Protein AF-U2EDY9-F1 (afdb_monomer)

pLDDT: mean 85.64, std 13.91, range [40.62, 97.25]

Sequence (168 aa):
MENLLTKLMIYSVVGTLAIAFIKIGSFYLLHRLTKEKAYQNISKEKLKALKDKKVKQQLELEDILLRKEVEPYYLQAKNLFNNAMKSGNLTREQILYLEKIISESLGEYAHDYMTRHYKNNCHKIYSMLMSSHLSIDDFKRIIQLVKSFEAQGEGLYLTVIDEKELTK

Structure (mmCIF, N/CA/C/O backbone):
data_AF-U2EDY9-F1
#
_entry.id   AF-U2EDY9-F1
#
loop_
_atom_site.group_PDB
_atom_site.id
_atom_site.type_symbol
_atom_site.label_atom_id
_atom_site.label_alt_id
_atom_site.label_comp_id
_atom_site.label_asym_id
_atom_site.label_entity_id
_atom_site.label_seq_id
_atom_site.pdbx_PDB_ins_code
_atom_site.Cartn_x
_atom_site.Cartn_y
_atom_site.Cartn_z
_atom_site.occupancy
_atom_site.B_iso_or_equiv
_atom_site.auth_seq_id
_atom_site.auth_comp_id
_atom_site.auth_asym_id
_atom_site.auth_atom_id
_atom_site.pdbx_PDB_model_num
ATOM 1 N N . MET A 1 1 ? 53.449 -2.314 -81.501 1.00 61.31 1 MET A N 1
ATOM 2 C CA . MET A 1 1 ? 53.072 -2.887 -80.187 1.00 61.31 1 MET A CA 1
ATOM 3 C C . MET A 1 1 ? 52.941 -1.830 -79.089 1.00 61.31 1 MET A C 1
ATOM 5 O O . MET A 1 1 ? 52.033 -1.955 -78.280 1.00 61.31 1 MET A O 1
ATOM 9 N N . GLU A 1 2 ? 53.746 -0.764 -79.086 1.00 70.38 2 GLU A N 1
ATOM 10 C CA . GLU A 1 2 ? 53.729 0.280 -78.038 1.00 70.38 2 GLU A CA 1
ATOM 11 C C . GLU A 1 2 ? 52.367 0.978 -77.852 1.00 70.38 2 GLU A C 1
ATOM 13 O O . GLU A 1 2 ? 51.893 1.121 -76.731 1.00 70.38 2 GLU A O 1
ATOM 18 N N . ASN A 1 3 ? 51.658 1.293 -78.941 1.00 79.44 3 ASN A N 1
ATOM 19 C CA . ASN A 1 3 ? 50.359 1.983 -78.891 1.00 79.44 3 ASN A CA 1
ATOM 20 C C . ASN A 1 3 ? 49.235 1.152 -78.217 1.00 79.44 3 ASN A C 1
ATOM 22 O O . ASN A 1 3 ? 48.267 1.700 -77.693 1.00 79.44 3 ASN A O 1
ATOM 26 N N . LEU A 1 4 ? 49.356 -0.182 -78.199 1.00 85.31 4 LEU A N 1
ATOM 27 C CA . LEU A 1 4 ? 48.401 -1.060 -77.509 1.00 85.31 4 LEU A CA 1
ATOM 28 C C . LEU A 1 4 ? 48.630 -1.031 -75.991 1.00 85.31 4 LEU A C 1
ATOM 30 O O . LEU A 1 4 ? 47.681 -0.973 -75.212 1.00 85.31 4 LEU A O 1
ATOM 34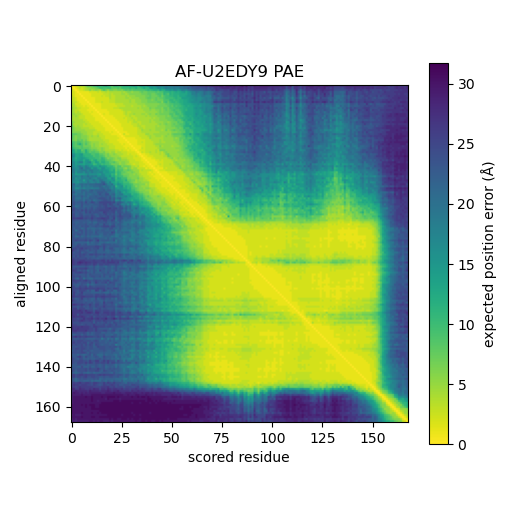 N N . LEU A 1 5 ? 49.900 -1.030 -75.588 1.00 83.81 5 LEU A N 1
ATOM 35 C CA . LEU A 1 5 ? 50.326 -1.092 -74.194 1.00 83.81 5 LEU A CA 1
ATOM 36 C C . LEU A 1 5 ? 49.994 0.216 -73.459 1.00 83.81 5 LEU A C 1
ATOM 38 O O . LEU A 1 5 ? 49.472 0.188 -72.346 1.00 83.81 5 LEU A O 1
ATOM 42 N N . THR A 1 6 ? 50.172 1.361 -74.126 1.00 85.94 6 THR A N 1
ATOM 43 C CA . THR A 1 6 ? 49.772 2.676 -73.601 1.00 85.94 6 THR A CA 1
ATOM 44 C C . THR A 1 6 ? 48.259 2.786 -73.408 1.00 85.94 6 THR A C 1
ATOM 46 O O . THR A 1 6 ? 47.805 3.260 -72.368 1.00 85.94 6 THR A O 1
ATOM 49 N N . LYS A 1 7 ? 47.452 2.299 -74.362 1.00 87.06 7 LYS A N 1
ATOM 50 C CA . LYS A 1 7 ? 45.986 2.279 -74.217 1.00 87.06 7 LYS A CA 1
ATOM 51 C C . LYS A 1 7 ? 45.552 1.398 -73.046 1.00 87.06 7 LYS A C 1
ATOM 53 O O . LYS A 1 7 ? 44.706 1.816 -72.263 1.00 87.06 7 LYS A O 1
ATOM 58 N N . LEU A 1 8 ? 46.165 0.223 -72.883 1.00 86.94 8 LEU A N 1
ATOM 59 C CA . LEU A 1 8 ? 45.863 -0.702 -71.786 1.00 86.94 8 LEU A CA 1
ATOM 60 C C . LEU A 1 8 ? 46.154 -0.082 -70.405 1.00 86.94 8 LEU A C 1
ATOM 62 O O . LEU A 1 8 ? 45.349 -0.221 -69.485 1.00 86.94 8 LEU A O 1
ATOM 66 N N . MET A 1 9 ? 47.263 0.656 -70.286 1.00 87.94 9 MET A N 1
ATOM 67 C CA . MET A 1 9 ? 47.634 1.406 -69.077 1.00 87.94 9 MET A CA 1
ATOM 68 C C . MET A 1 9 ? 46.645 2.540 -68.770 1.00 87.94 9 MET A C 1
ATOM 70 O O . MET A 1 9 ? 46.264 2.740 -67.622 1.00 87.94 9 MET A O 1
ATOM 74 N N . ILE A 1 10 ? 46.175 3.267 -69.787 1.00 88.69 10 ILE A N 1
ATOM 75 C CA . ILE A 1 10 ? 45.178 4.331 -69.593 1.00 88.69 10 ILE A CA 1
ATOM 76 C C . ILE A 1 10 ? 43.843 3.741 -69.117 1.00 88.69 10 ILE A C 1
ATOM 78 O O . ILE A 1 10 ? 43.255 4.252 -68.165 1.00 88.69 10 ILE A O 1
ATOM 82 N N . TYR A 1 11 ? 43.375 2.641 -69.717 1.00 91.81 11 TYR A N 1
ATOM 83 C CA . TYR A 1 11 ? 42.120 2.002 -69.304 1.00 91.81 11 TYR A CA 1
ATOM 84 C C . TYR A 1 11 ? 42.169 1.446 -67.876 1.00 91.81 11 TYR A C 1
ATOM 86 O O . TYR A 1 11 ? 41.172 1.548 -67.160 1.00 91.81 11 TYR A O 1
ATOM 94 N N . SER A 1 12 ? 43.303 0.900 -67.426 1.00 87.31 12 SER A N 1
ATOM 95 C CA . SER A 1 12 ? 43.440 0.405 -66.049 1.00 87.31 12 SER A CA 1
ATOM 96 C C . SER A 1 12 ? 43.442 1.547 -65.022 1.00 87.31 12 SER A C 1
ATOM 98 O O . SER A 1 12 ? 42.787 1.447 -63.980 1.00 87.31 12 SER A O 1
ATOM 100 N N . VAL A 1 13 ? 44.081 2.678 -65.336 1.00 90.69 13 VAL A N 1
ATOM 101 C CA . VAL A 1 13 ? 44.063 3.881 -64.487 1.00 90.69 13 VAL A CA 1
ATOM 102 C C . VAL A 1 13 ? 42.660 4.494 -64.430 1.00 90.69 13 VAL A C 1
ATOM 104 O O . VAL A 1 13 ? 42.146 4.766 -63.347 1.00 90.69 13 VAL A O 1
ATOM 107 N N . VAL A 1 14 ? 41.981 4.641 -65.570 1.00 90.94 14 VAL A N 1
ATOM 108 C CA . VAL A 1 14 ? 40.596 5.143 -65.602 1.00 90.94 14 VAL A CA 1
ATOM 109 C C . VAL A 1 14 ? 39.648 4.192 -64.861 1.00 90.94 14 VAL A C 1
ATOM 111 O O . VAL A 1 14 ? 38.802 4.645 -64.090 1.00 90.94 14 VAL A O 1
ATOM 114 N N . GLY A 1 15 ? 39.819 2.877 -65.026 1.00 90.31 15 GLY A N 1
ATOM 115 C CA . GLY A 1 15 ? 39.034 1.862 -64.324 1.00 90.31 15 GLY A CA 1
ATOM 116 C C . GLY A 1 15 ? 39.203 1.920 -62.804 1.00 90.31 15 GLY A C 1
ATOM 117 O O . GLY A 1 15 ? 38.218 1.896 -62.068 1.00 90.31 15 GLY A O 1
ATOM 118 N N . THR A 1 16 ? 40.438 2.059 -62.317 1.00 89.69 16 THR A N 1
ATOM 119 C CA . THR A 1 16 ? 40.721 2.169 -60.873 1.00 89.69 16 THR A CA 1
ATOM 120 C C . THR A 1 16 ? 40.175 3.464 -60.266 1.00 89.69 16 THR A C 1
ATOM 122 O O . THR A 1 16 ? 39.584 3.419 -59.184 1.00 89.69 16 THR A O 1
ATOM 125 N N . LEU A 1 17 ? 40.275 4.593 -60.978 1.00 90.00 17 LEU A N 1
ATOM 126 C CA . LEU A 1 17 ? 39.666 5.861 -60.563 1.00 90.00 17 LEU A CA 1
ATOM 127 C C . LEU A 1 17 ? 38.135 5.766 -60.507 1.00 90.00 17 LEU A C 1
ATOM 129 O O . LEU A 1 17 ? 37.536 6.167 -59.508 1.00 90.00 17 LEU A O 1
ATOM 133 N N . ALA A 1 18 ? 37.492 5.177 -61.519 1.00 91.56 18 ALA A N 1
ATOM 134 C CA . ALA A 1 18 ? 36.041 4.988 -61.534 1.00 91.56 18 ALA A CA 1
ATOM 135 C C . ALA A 1 18 ? 35.554 4.139 -60.343 1.00 91.56 18 ALA A C 1
ATOM 137 O O . ALA A 1 18 ? 34.580 4.497 -59.678 1.00 91.56 18 ALA A O 1
ATOM 138 N N . ILE A 1 19 ? 36.270 3.059 -60.010 1.00 91.31 19 ILE A N 1
ATOM 139 C CA . ILE A 1 19 ? 35.962 2.217 -58.843 1.00 91.31 19 ILE A CA 1
ATOM 140 C C . ILE A 1 19 ? 36.100 3.010 -57.533 1.00 91.31 19 ILE A C 1
ATOM 142 O O . ILE A 1 19 ? 35.270 2.852 -56.633 1.00 91.31 19 ILE A O 1
ATOM 146 N N . ALA A 1 20 ? 37.112 3.874 -57.409 1.00 90.44 20 ALA A N 1
ATOM 147 C CA . ALA A 1 20 ? 37.291 4.721 -56.230 1.00 90.44 20 ALA A CA 1
ATOM 148 C C . ALA A 1 20 ? 36.126 5.712 -56.052 1.00 90.44 20 ALA A C 1
ATOM 150 O O . ALA A 1 20 ? 35.575 5.813 -54.954 1.00 90.44 20 ALA A O 1
ATOM 151 N N . PHE A 1 21 ? 35.683 6.369 -57.130 1.00 92.62 21 PHE A N 1
ATOM 152 C CA . PHE A 1 21 ? 34.530 7.276 -57.090 1.00 92.62 21 PHE A CA 1
ATOM 153 C C . PHE A 1 21 ? 33.231 6.563 -56.698 1.00 92.62 21 PHE A C 1
ATOM 155 O O . PHE A 1 21 ? 32.484 7.077 -55.863 1.00 92.62 21 PHE A O 1
ATOM 162 N N . ILE A 1 22 ? 32.984 5.356 -57.221 1.00 92.50 22 ILE A N 1
ATOM 163 C CA . ILE A 1 22 ? 31.807 4.551 -56.852 1.00 92.50 22 ILE A CA 1
ATOM 164 C C . ILE A 1 22 ? 31.825 4.209 -55.356 1.00 92.50 22 ILE A C 1
ATOM 166 O O . ILE A 1 22 ? 30.793 4.317 -54.694 1.00 92.50 22 ILE A O 1
ATOM 170 N N . LYS A 1 23 ? 32.987 3.840 -54.799 1.00 91.00 23 LYS A N 1
ATOM 171 C CA . LYS A 1 23 ? 33.132 3.533 -53.364 1.00 91.00 23 LYS A CA 1
ATOM 172 C C . LYS A 1 23 ? 32.898 4.753 -52.472 1.00 91.00 23 LYS A C 1
ATOM 174 O O . LYS A 1 23 ? 32.245 4.635 -51.441 1.00 91.00 23 LYS A O 1
ATOM 179 N N . ILE A 1 24 ? 33.405 5.921 -52.863 1.00 92.12 24 ILE A N 1
ATOM 180 C CA . ILE A 1 24 ? 33.203 7.169 -52.109 1.00 92.12 24 ILE A CA 1
ATOM 181 C C . ILE A 1 24 ? 31.723 7.574 -52.144 1.00 92.12 24 ILE A C 1
ATOM 183 O O . ILE A 1 24 ? 31.144 7.900 -51.106 1.00 92.12 24 ILE A O 1
ATOM 187 N N . GLY A 1 25 ? 31.093 7.497 -53.320 1.00 89.94 25 GLY A N 1
ATOM 188 C CA . GLY A 1 25 ? 29.670 7.790 -53.485 1.00 89.94 25 GLY A CA 1
ATOM 189 C C . GLY A 1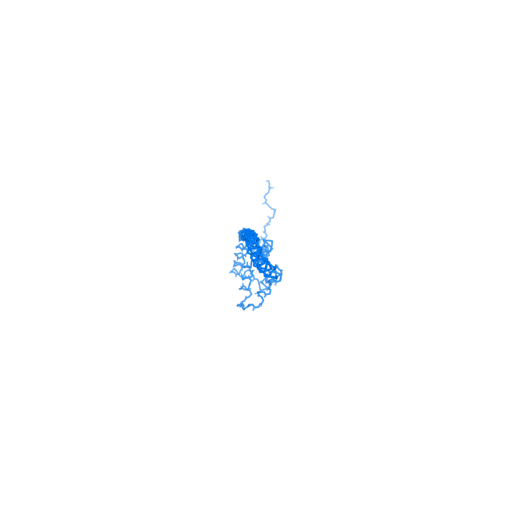 25 ? 28.775 6.837 -52.689 1.00 89.94 25 GLY A C 1
ATOM 190 O O . GLY A 1 25 ? 27.865 7.286 -51.989 1.00 89.94 25 GLY A O 1
ATOM 191 N N . SER A 1 26 ? 29.058 5.529 -52.731 1.00 89.31 26 SER A N 1
ATOM 192 C CA . SER A 1 26 ? 28.292 4.531 -51.978 1.00 89.31 26 SER A CA 1
ATOM 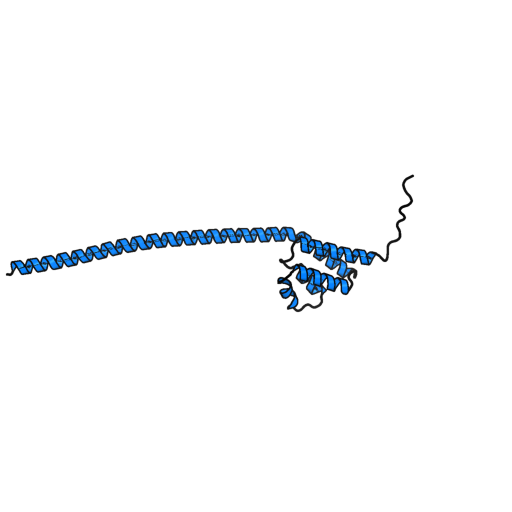193 C C . SER A 1 26 ? 28.470 4.688 -50.466 1.00 89.31 26 SER A C 1
ATOM 195 O O . SER A 1 26 ? 27.480 4.625 -49.737 1.00 89.31 26 SER A O 1
ATOM 197 N N . PHE A 1 27 ? 29.685 4.987 -49.991 1.00 92.94 27 PHE A N 1
ATOM 198 C CA . PHE A 1 27 ? 29.954 5.280 -48.581 1.00 92.94 27 PHE A CA 1
ATOM 199 C C . PHE A 1 27 ? 29.178 6.508 -48.087 1.00 92.94 27 PHE A C 1
ATOM 201 O O . PHE A 1 27 ? 28.550 6.454 -47.029 1.00 92.94 27 PHE A O 1
ATOM 208 N N . TYR A 1 28 ? 29.158 7.597 -48.863 1.00 92.56 28 TYR A N 1
ATOM 209 C CA . TYR A 1 28 ? 28.419 8.809 -48.502 1.00 92.56 28 TYR A CA 1
ATOM 210 C C . TYR A 1 28 ? 26.904 8.562 -48.410 1.00 92.56 28 TYR A C 1
ATOM 212 O O . TYR A 1 28 ? 26.261 8.992 -47.449 1.00 92.56 28 TYR A O 1
ATOM 220 N N . LEU A 1 29 ? 26.334 7.822 -49.369 1.00 88.31 29 LEU A N 1
ATOM 221 C CA . LEU A 1 29 ? 24.914 7.453 -49.360 1.00 88.31 29 LEU A CA 1
ATOM 222 C C . LEU A 1 29 ? 24.559 6.553 -48.171 1.00 88.31 29 LEU A C 1
ATOM 224 O O . LEU A 1 29 ? 23.588 6.829 -47.465 1.00 88.31 29 LEU A O 1
ATOM 228 N N . LEU A 1 30 ? 25.363 5.518 -47.910 1.00 84.81 30 LEU A N 1
ATOM 229 C CA . LEU A 1 30 ? 25.190 4.636 -46.753 1.00 84.81 30 LEU A CA 1
ATOM 230 C C . LEU A 1 30 ? 25.242 5.425 -45.441 1.00 84.81 30 LEU A C 1
ATOM 232 O O . LEU A 1 30 ? 24.354 5.268 -44.606 1.00 84.81 30 LEU A O 1
ATOM 236 N N . HIS A 1 31 ? 26.221 6.320 -45.282 1.00 84.50 31 HIS A N 1
ATOM 237 C CA . HIS A 1 31 ? 26.372 7.143 -44.077 1.00 84.50 31 HIS A CA 1
ATOM 238 C C . HIS A 1 31 ? 25.203 8.107 -43.853 1.00 84.50 31 HIS A C 1
ATOM 240 O O . HIS A 1 31 ? 24.798 8.365 -42.719 1.00 84.50 31 HIS A O 1
ATOM 246 N N . ARG A 1 32 ? 24.623 8.643 -44.930 1.00 86.31 32 ARG A N 1
ATOM 247 C CA . ARG A 1 32 ? 23.433 9.493 -44.836 1.00 86.31 32 ARG A CA 1
ATOM 248 C C . ARG A 1 32 ? 22.208 8.694 -44.382 1.00 86.31 32 ARG A C 1
ATOM 250 O O . ARG A 1 32 ? 21.515 9.116 -43.457 1.00 86.31 32 ARG A O 1
ATOM 257 N N . LEU A 1 33 ? 21.974 7.527 -44.983 1.00 83.44 33 LEU A N 1
ATOM 258 C CA . LEU A 1 33 ? 20.833 6.667 -44.652 1.00 83.44 33 LEU A CA 1
ATOM 259 C C . LEU A 1 33 ? 20.909 6.116 -43.220 1.00 83.44 33 LEU A C 1
ATOM 261 O O . LEU A 1 33 ? 19.885 6.014 -42.541 1.00 83.44 33 LEU A O 1
ATOM 265 N N . THR A 1 34 ? 22.105 5.770 -42.733 1.00 84.12 34 THR A N 1
ATOM 266 C CA . THR A 1 34 ? 22.286 5.300 -41.350 1.00 84.12 34 THR A CA 1
ATOM 267 C C . THR A 1 34 ? 22.017 6.409 -40.336 1.00 84.12 34 THR A C 1
ATOM 269 O O . THR A 1 34 ? 21.346 6.152 -39.335 1.00 84.12 34 THR A O 1
ATOM 272 N N . LYS A 1 35 ? 22.447 7.650 -40.609 1.00 81.56 35 LYS A N 1
ATOM 273 C CA . LYS A 1 35 ? 22.132 8.811 -39.761 1.00 81.56 35 LYS A CA 1
ATOM 274 C C . LYS A 1 35 ? 20.631 9.062 -39.667 1.00 81.56 35 LYS A C 1
ATOM 276 O O . LYS A 1 35 ? 20.120 9.205 -38.560 1.00 81.56 35 LYS A O 1
ATOM 281 N N . GLU A 1 36 ? 19.914 9.082 -40.789 1.00 82.62 36 GLU A N 1
ATOM 282 C CA . GLU A 1 36 ? 18.463 9.321 -40.793 1.00 82.62 36 GLU A CA 1
ATOM 283 C C . GLU A 1 36 ? 17.706 8.258 -39.977 1.00 82.62 36 GLU A C 1
ATOM 285 O O . GLU A 1 36 ? 16.858 8.601 -39.149 1.00 82.62 36 GLU A O 1
ATOM 290 N N . LYS A 1 37 ? 18.073 6.976 -40.115 1.00 79.31 37 LYS A N 1
ATOM 291 C CA . LYS A 1 37 ? 17.507 5.890 -39.294 1.00 79.31 37 LYS A CA 1
ATOM 292 C C . LYS A 1 37 ? 17.830 6.052 -37.806 1.00 79.31 37 LYS A C 1
ATOM 294 O O . LYS A 1 37 ? 16.946 5.865 -36.972 1.00 79.31 37 LYS A O 1
ATOM 29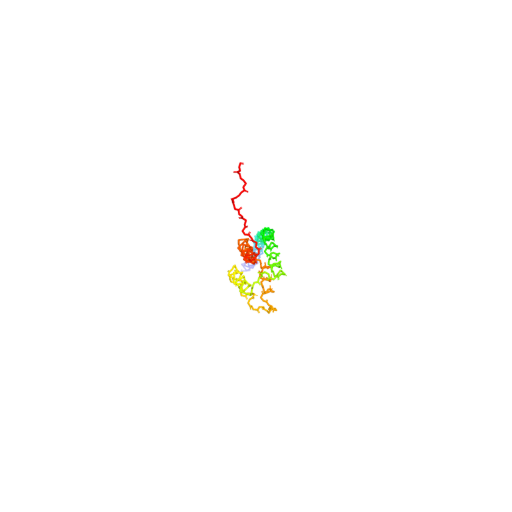9 N N . ALA A 1 38 ? 19.062 6.435 -37.466 1.00 79.75 38 ALA A N 1
ATOM 300 C CA . ALA A 1 38 ? 19.455 6.690 -36.081 1.00 79.75 38 ALA A CA 1
ATOM 301 C C . ALA A 1 38 ? 18.636 7.836 -35.461 1.00 79.75 38 ALA A C 1
ATOM 303 O O . ALA A 1 38 ? 18.111 7.685 -34.360 1.00 79.75 38 ALA A O 1
ATOM 304 N N . TYR A 1 39 ? 18.437 8.942 -36.187 1.00 80.75 39 TYR A N 1
ATOM 305 C CA . TYR A 1 39 ? 17.594 10.053 -35.732 1.00 80.75 39 TYR A CA 1
ATOM 306 C C . TYR A 1 39 ? 16.133 9.641 -35.522 1.00 80.75 39 TYR A C 1
ATOM 308 O O . TYR A 1 39 ? 15.528 10.014 -34.513 1.00 80.75 39 TYR A O 1
ATOM 316 N N . GLN A 1 40 ? 15.563 8.849 -36.435 1.00 84.00 40 GLN A N 1
ATOM 317 C CA . GLN A 1 40 ? 14.198 8.341 -36.282 1.00 84.00 40 GLN A CA 1
ATOM 318 C C . GLN A 1 40 ? 14.057 7.421 -35.065 1.00 84.00 40 GLN A C 1
ATOM 320 O O . GLN A 1 40 ? 13.068 7.523 -34.338 1.00 84.00 40 GLN A O 1
ATOM 325 N N . ASN A 1 41 ? 15.041 6.559 -34.808 1.00 84.88 41 ASN A N 1
ATOM 326 C CA . ASN A 1 41 ? 15.032 5.676 -33.642 1.00 84.88 41 ASN A CA 1
ATOM 327 C C . ASN A 1 41 ? 15.129 6.473 -32.335 1.00 84.88 41 ASN A C 1
ATOM 329 O O . ASN A 1 41 ? 14.290 6.286 -31.457 1.00 84.88 41 ASN A O 1
ATOM 333 N N . ILE A 1 42 ? 16.043 7.447 -32.252 1.00 83.75 42 ILE A N 1
ATOM 334 C CA . ILE A 1 42 ? 16.165 8.344 -31.089 1.00 83.75 42 ILE A CA 1
ATOM 335 C C . ILE A 1 42 ? 14.855 9.115 -30.849 1.00 83.75 42 ILE A C 1
ATOM 337 O O . ILE A 1 42 ? 14.437 9.302 -29.707 1.00 83.75 42 ILE A O 1
ATOM 341 N N . SER A 1 43 ? 14.176 9.564 -31.910 1.00 82.81 43 SER A N 1
ATOM 342 C CA . SER A 1 43 ? 12.879 10.246 -31.799 1.00 82.81 43 SER A CA 1
ATOM 343 C C . SER A 1 43 ? 11.784 9.324 -31.246 1.00 82.81 43 SER A C 1
ATOM 345 O O . SER A 1 43 ? 11.055 9.714 -30.331 1.00 82.81 43 SER A O 1
ATOM 347 N N . LYS A 1 44 ? 11.701 8.082 -31.741 1.00 85.94 44 LYS A N 1
ATOM 348 C CA . LYS A 1 44 ? 10.749 7.072 -31.251 1.00 85.94 44 LYS A CA 1
ATOM 349 C C . LYS A 1 44 ? 11.003 6.708 -29.788 1.00 85.94 44 LYS A C 1
ATOM 351 O O . LYS A 1 44 ? 10.050 6.636 -29.015 1.00 85.94 44 LYS A O 1
ATOM 356 N N . GLU A 1 45 ? 12.263 6.533 -29.395 1.00 86.75 45 GLU A N 1
ATOM 357 C CA . GLU A 1 45 ? 12.645 6.264 -28.004 1.00 86.75 45 GLU A CA 1
ATOM 358 C C . GLU A 1 45 ? 12.265 7.419 -27.076 1.00 86.75 45 GLU A C 1
ATOM 360 O O . GLU A 1 45 ? 11.642 7.195 -26.039 1.00 86.75 45 GLU A O 1
ATOM 365 N N . LYS A 1 46 ? 12.539 8.667 -27.478 1.00 86.50 46 LYS A N 1
ATOM 366 C CA . LYS A 1 46 ? 12.114 9.856 -26.722 1.00 86.50 46 LYS A CA 1
ATOM 367 C C . LYS A 1 46 ? 10.595 9.929 -26.578 1.00 86.50 46 LYS A C 1
ATOM 369 O O . LYS A 1 46 ? 10.101 10.237 -25.496 1.00 86.50 46 LYS A O 1
ATOM 374 N N . LEU A 1 47 ? 9.845 9.625 -27.638 1.00 84.88 47 LEU A N 1
ATOM 375 C CA . LEU A 1 47 ? 8.383 9.618 -27.589 1.00 84.88 47 LEU A CA 1
ATOM 376 C C . LEU A 1 47 ? 7.851 8.531 -26.644 1.00 84.88 47 LEU A C 1
ATOM 378 O O . LEU A 1 47 ? 6.912 8.793 -25.893 1.00 84.88 47 LEU A O 1
ATOM 382 N N . LYS A 1 48 ? 8.457 7.337 -26.653 1.00 88.94 48 LYS A N 1
ATOM 383 C CA . LYS A 1 48 ? 8.119 6.253 -25.723 1.00 88.94 48 LYS A CA 1
ATOM 384 C C . LYS A 1 48 ? 8.397 6.668 -24.276 1.00 88.94 48 LYS A C 1
ATOM 386 O O . LYS A 1 48 ? 7.486 6.626 -23.461 1.00 88.94 48 LYS A O 1
ATOM 391 N N . ALA A 1 49 ? 9.586 7.202 -23.995 1.00 86.19 49 ALA A N 1
ATOM 392 C CA . ALA A 1 49 ? 9.951 7.681 -22.662 1.00 86.19 49 ALA A CA 1
ATOM 393 C C . ALA A 1 49 ? 9.009 8.787 -22.143 1.00 86.19 49 ALA A C 1
ATOM 395 O O . ALA A 1 49 ? 8.667 8.813 -20.963 1.00 86.19 49 ALA A O 1
ATOM 396 N N . LEU A 1 50 ? 8.547 9.693 -23.015 1.00 88.19 50 LEU A N 1
ATOM 397 C CA . LEU A 1 50 ? 7.561 10.715 -22.648 1.00 88.19 50 LEU A CA 1
ATOM 398 C C . LEU A 1 50 ? 6.186 10.121 -22.326 1.00 88.19 50 LEU A C 1
ATOM 400 O O . LEU A 1 50 ? 5.529 10.599 -21.402 1.00 88.19 50 LEU A O 1
ATOM 404 N N . LYS A 1 51 ? 5.742 9.103 -23.074 1.00 87.31 51 LYS A N 1
ATOM 405 C CA . LYS A 1 51 ? 4.494 8.385 -22.777 1.00 87.31 51 LYS A CA 1
ATOM 406 C C . LYS A 1 51 ? 4.594 7.658 -21.441 1.00 87.31 51 LYS A C 1
ATOM 408 O O . LYS A 1 51 ? 3.732 7.867 -20.595 1.00 87.31 51 LYS A O 1
ATOM 413 N N . ASP A 1 52 ? 5.674 6.915 -21.221 1.00 87.69 52 ASP A N 1
ATOM 414 C CA . ASP A 1 52 ? 5.911 6.178 -19.977 1.00 87.69 52 ASP A CA 1
ATOM 415 C C . ASP A 1 52 ? 5.957 7.135 -18.773 1.00 87.69 52 ASP A C 1
ATOM 417 O O . ASP A 1 52 ? 5.333 6.883 -17.743 1.00 87.69 52 ASP A O 1
ATOM 421 N N . LYS A 1 53 ? 6.605 8.301 -18.925 1.00 88.12 53 LYS A N 1
ATOM 422 C CA . LYS A 1 53 ? 6.617 9.352 -17.897 1.00 88.12 53 LYS A CA 1
ATOM 423 C C . LYS A 1 53 ? 5.216 9.887 -17.588 1.00 88.12 53 LYS A C 1
ATOM 425 O O . LYS A 1 53 ? 4.899 10.081 -16.419 1.00 88.12 53 LYS A O 1
ATOM 430 N N . LYS A 1 54 ? 4.383 10.132 -18.607 1.00 83.19 54 LYS A N 1
ATOM 431 C CA . LYS A 1 54 ? 3.000 10.604 -18.411 1.00 83.19 54 LYS A CA 1
ATOM 432 C C . LYS A 1 54 ? 2.137 9.564 -17.702 1.00 83.19 54 LYS A C 1
ATOM 434 O O . LYS A 1 54 ? 1.415 9.929 -16.785 1.00 83.19 54 LYS A O 1
ATOM 439 N N . VAL A 1 55 ? 2.242 8.294 -18.094 1.00 86.69 55 VAL A N 1
ATOM 440 C CA . VAL A 1 55 ? 1.521 7.191 -17.438 1.00 86.69 55 VAL A CA 1
ATOM 441 C C . VAL A 1 55 ? 1.930 7.092 -15.971 1.00 86.69 55 VAL A C 1
ATOM 443 O O . VAL A 1 55 ? 1.070 7.053 -15.099 1.00 86.69 55 VAL A O 1
ATOM 446 N N . LYS A 1 56 ? 3.234 7.152 -15.677 1.00 84.44 56 LYS A N 1
ATOM 447 C CA . LYS A 1 56 ? 3.727 7.135 -14.296 1.00 84.44 56 LYS A CA 1
ATOM 448 C C . LYS A 1 56 ? 3.171 8.297 -13.464 1.00 84.44 56 LYS A C 1
ATOM 450 O O . LYS A 1 56 ? 2.726 8.080 -12.347 1.00 84.44 56 LYS A O 1
ATOM 455 N N . GLN A 1 57 ? 3.155 9.510 -14.018 1.00 84.06 57 GLN A N 1
ATOM 456 C CA . GLN A 1 57 ? 2.587 10.682 -13.340 1.00 84.06 57 GLN A CA 1
ATOM 457 C C . GLN A 1 57 ? 1.079 10.553 -13.088 1.00 84.06 57 GLN A C 1
ATOM 459 O O . GLN A 1 57 ? 0.595 11.025 -12.065 1.00 84.06 57 GLN A O 1
ATOM 464 N N . GLN A 1 58 ? 0.336 9.937 -14.013 1.00 79.12 58 GLN A N 1
ATOM 465 C CA . GLN A 1 58 ? -1.095 9.681 -13.832 1.00 79.12 58 GLN A CA 1
ATOM 466 C C . GLN A 1 58 ? -1.344 8.688 -12.694 1.00 79.12 58 GLN A C 1
ATOM 468 O O . GLN A 1 58 ? -2.161 8.982 -11.830 1.00 79.12 58 GLN A O 1
ATOM 473 N N . LEU A 1 59 ? -0.587 7.587 -12.646 1.00 79.00 59 LEU A N 1
ATOM 474 C CA . LEU A 1 59 ? -0.665 6.602 -11.561 1.00 79.00 59 LEU A CA 1
ATOM 475 C C . LEU A 1 59 ? -0.304 7.216 -10.201 1.00 79.00 59 LEU A C 1
ATOM 477 O O . LEU A 1 59 ? -1.014 7.012 -9.226 1.00 79.00 59 LEU A O 1
ATOM 481 N N . GLU A 1 60 ? 0.755 8.031 -10.136 1.00 82.50 60 GLU A N 1
ATOM 482 C CA . GLU A 1 60 ? 1.136 8.737 -8.902 1.00 82.50 60 GLU A CA 1
ATOM 483 C C . GLU A 1 60 ? 0.032 9.695 -8.421 1.00 82.50 60 GLU A C 1
ATOM 485 O O . GLU A 1 60 ? -0.213 9.808 -7.219 1.00 82.50 60 GLU A O 1
ATOM 490 N N . LEU A 1 61 ? -0.651 10.389 -9.340 1.00 81.81 61 LEU A N 1
ATOM 491 C CA . LEU A 1 61 ? -1.764 11.272 -8.990 1.00 81.81 61 LEU A CA 1
ATOM 492 C C . LEU A 1 61 ? -2.976 10.482 -8.483 1.00 81.81 61 LEU A C 1
ATOM 494 O O . LEU A 1 61 ? -3.594 10.894 -7.502 1.00 81.81 61 LEU A O 1
ATOM 498 N N . GLU A 1 62 ? -3.302 9.367 -9.133 1.00 75.44 62 GLU A N 1
ATOM 499 C CA . GLU A 1 62 ? -4.381 8.468 -8.725 1.00 75.44 62 GLU A CA 1
ATOM 500 C C . GLU A 1 62 ? -4.121 7.891 -7.327 1.00 75.44 62 GLU A C 1
ATOM 502 O O . GLU A 1 62 ? -4.983 7.998 -6.459 1.00 75.44 62 GLU A O 1
ATOM 507 N N . ASP A 1 63 ? -2.896 7.434 -7.050 1.00 76.12 63 ASP A N 1
ATOM 508 C CA . ASP A 1 63 ? -2.475 6.975 -5.721 1.00 76.12 63 ASP A CA 1
ATOM 509 C C . ASP A 1 63 ? -2.624 8.065 -4.648 1.00 76.12 63 ASP A C 1
ATOM 511 O O . ASP A 1 63 ? -3.037 7.791 -3.518 1.00 76.12 63 ASP A O 1
ATOM 515 N N . ILE A 1 64 ? -2.289 9.320 -4.970 1.00 78.81 64 ILE A N 1
ATOM 516 C CA . ILE A 1 64 ? -2.453 10.449 -4.042 1.00 78.81 64 ILE A CA 1
ATOM 517 C C . ILE A 1 64 ? -3.935 10.725 -3.773 1.00 78.81 64 ILE A C 1
ATOM 519 O O . ILE A 1 64 ? -4.305 10.990 -2.626 1.00 78.81 64 ILE A O 1
ATOM 523 N N . LEU A 1 65 ? -4.778 10.694 -4.807 1.00 75.81 65 LEU A N 1
ATOM 524 C CA . LEU A 1 65 ? -6.219 10.913 -4.669 1.00 75.81 65 LEU A CA 1
ATOM 525 C C . LEU A 1 65 ? -6.863 9.798 -3.842 1.00 75.81 65 LEU A C 1
ATOM 527 O O . LEU A 1 65 ? -7.550 10.099 -2.868 1.00 75.81 65 LEU A O 1
ATOM 531 N N . LEU A 1 66 ? -6.538 8.539 -4.137 1.00 76.56 66 LEU A N 1
ATOM 532 C CA . LEU A 1 66 ? -6.982 7.381 -3.361 1.00 76.56 66 LEU A CA 1
ATOM 533 C C . LEU A 1 66 ? -6.564 7.500 -1.892 1.00 76.56 66 LEU A C 1
ATOM 535 O O . LEU A 1 66 ? -7.384 7.313 -0.994 1.00 76.56 66 LEU A O 1
ATOM 539 N N . ARG A 1 67 ? -5.314 7.895 -1.614 1.00 80.81 67 ARG A N 1
ATOM 540 C CA . ARG A 1 67 ? -4.849 8.125 -0.235 1.00 80.81 67 ARG A CA 1
ATOM 541 C C . ARG A 1 67 ? -5.657 9.205 0.478 1.00 80.81 67 ARG A C 1
ATOM 543 O O . ARG A 1 67 ? -5.996 9.008 1.641 1.00 80.81 67 ARG A O 1
ATOM 550 N N . LYS A 1 68 ? -5.986 10.310 -0.198 1.00 86.31 68 LYS A N 1
ATOM 551 C CA . LYS A 1 68 ? -6.822 11.380 0.374 1.00 86.31 68 LYS A CA 1
ATOM 552 C C . LYS A 1 68 ? -8.245 10.914 0.676 1.00 86.31 68 LYS A C 1
ATOM 554 O O . LYS A 1 68 ? -8.820 11.345 1.669 1.00 86.31 68 LYS A O 1
ATOM 559 N N . GLU A 1 69 ? -8.811 10.046 -0.157 1.00 89.25 69 GLU A N 1
ATOM 560 C CA . GLU A 1 69 ? -10.150 9.491 0.070 1.00 89.25 69 GLU A CA 1
ATOM 561 C C . GLU A 1 69 ? -10.178 8.479 1.223 1.00 89.25 69 GLU A C 1
ATOM 563 O O . GLU A 1 69 ? -11.138 8.441 1.993 1.00 89.25 69 GLU A O 1
ATOM 568 N N . VAL A 1 70 ? -9.113 7.688 1.380 1.00 90.56 70 VAL A N 1
ATOM 569 C CA . VAL A 1 70 ? -8.970 6.689 2.452 1.00 90.56 70 VAL A CA 1
ATOM 570 C C . VAL A 1 70 ? -8.638 7.333 3.804 1.00 90.56 70 VAL A C 1
ATOM 572 O O . VAL A 1 70 ? -9.093 6.858 4.848 1.00 90.56 70 VAL A O 1
ATOM 575 N N . GLU A 1 71 ? -7.879 8.432 3.800 1.00 92.19 71 GLU A N 1
ATOM 576 C CA . GLU A 1 71 ? -7.411 9.153 4.990 1.00 92.19 71 GLU A CA 1
ATOM 577 C C . GLU A 1 71 ? -8.485 9.389 6.076 1.00 92.19 71 GLU A C 1
ATOM 579 O O . GLU A 1 71 ? -8.230 9.010 7.226 1.00 92.19 71 GLU A O 1
ATOM 584 N N . PRO A 1 72 ? -9.688 9.932 5.789 1.00 95.12 72 PRO A N 1
ATOM 585 C CA . PRO A 1 72 ? -10.709 10.149 6.818 1.00 95.12 72 PRO A CA 1
ATOM 586 C C . PRO A 1 72 ? -11.163 8.852 7.505 1.00 95.12 72 PRO A C 1
ATOM 588 O O . PRO A 1 72 ? -11.370 8.842 8.722 1.00 95.12 72 PRO A O 1
ATOM 591 N N . TYR A 1 73 ? -11.274 7.749 6.761 1.00 96.12 73 TYR A N 1
ATOM 592 C CA . TYR A 1 73 ? -11.678 6.452 7.308 1.00 96.12 73 TYR A CA 1
ATOM 593 C C . TYR A 1 73 ? -10.574 5.837 8.166 1.00 96.12 73 TYR A C 1
ATOM 595 O O . TYR A 1 73 ? -10.847 5.333 9.257 1.00 96.12 73 TYR A O 1
ATOM 603 N N . TYR A 1 74 ? -9.321 5.949 7.724 1.00 95.12 74 TYR A N 1
ATOM 604 C CA . TYR A 1 74 ? -8.165 5.567 8.529 1.00 95.12 74 TYR A CA 1
ATOM 605 C C . TYR A 1 74 ? -8.124 6.340 9.854 1.00 95.12 74 TYR A C 1
ATOM 607 O O . TYR A 1 74 ? -8.023 5.731 10.923 1.00 95.12 74 TYR A O 1
ATOM 615 N N . LEU A 1 75 ? -8.237 7.674 9.809 1.00 95.56 75 LEU A N 1
ATOM 616 C CA . LEU A 1 75 ? -8.235 8.521 11.004 1.00 95.56 75 LEU A CA 1
ATOM 617 C C . LEU A 1 75 ? -9.367 8.141 11.959 1.00 95.56 75 LEU A C 1
ATOM 619 O O . LEU A 1 75 ? -9.140 8.034 13.165 1.00 95.56 75 LEU A O 1
ATOM 623 N N . GLN A 1 76 ? -10.565 7.889 11.431 1.00 96.69 76 GLN A N 1
ATOM 624 C CA . GLN A 1 76 ? -11.703 7.456 12.234 1.00 96.69 76 GLN A CA 1
ATOM 625 C C . GLN A 1 76 ? -11.451 6.095 12.897 1.00 96.69 76 GLN A C 1
ATOM 627 O O . GLN A 1 76 ? -11.615 5.980 14.112 1.00 96.69 76 GLN A O 1
ATOM 632 N N . ALA A 1 77 ? -11.013 5.088 12.136 1.00 96.19 77 ALA A N 1
ATOM 633 C CA . ALA A 1 77 ? -10.713 3.753 12.653 1.00 96.19 77 ALA A CA 1
ATOM 634 C C . ALA A 1 77 ? -9.627 3.796 13.739 1.00 96.19 77 ALA A C 1
ATOM 636 O O . ALA A 1 77 ? -9.789 3.226 14.819 1.00 96.19 77 ALA A O 1
ATOM 637 N N . LYS A 1 78 ? -8.543 4.535 13.481 1.00 95.88 78 LYS A N 1
ATOM 638 C CA . LYS A 1 78 ? -7.437 4.737 14.421 1.00 95.88 78 LYS A CA 1
ATOM 639 C C . LYS A 1 78 ? -7.896 5.414 15.709 1.00 95.88 78 LYS A C 1
ATOM 641 O O . LYS A 1 78 ? -7.502 4.984 16.792 1.00 95.88 78 LYS A O 1
ATOM 646 N N . ASN A 1 79 ? -8.689 6.478 15.606 1.00 96.12 79 ASN A N 1
ATOM 647 C CA . ASN A 1 79 ? -9.158 7.217 16.775 1.00 96.12 79 ASN A CA 1
ATOM 648 C C . ASN A 1 79 ? -10.109 6.369 17.623 1.00 96.12 79 ASN A C 1
ATOM 650 O O . ASN A 1 79 ? -9.932 6.321 18.837 1.00 96.12 79 ASN A O 1
ATOM 654 N N . LEU A 1 80 ? -11.045 5.651 16.995 1.00 95.12 80 LEU A N 1
ATOM 655 C CA . LEU A 1 80 ? -11.940 4.724 17.692 1.00 95.12 80 LEU A CA 1
ATOM 656 C C . LEU A 1 80 ? -11.154 3.629 18.412 1.00 95.12 80 LEU A C 1
ATOM 658 O O . LEU A 1 80 ? -11.306 3.462 19.615 1.00 95.12 80 LEU A O 1
ATOM 662 N N . PHE A 1 81 ? -10.242 2.949 17.713 1.00 95.12 81 PHE A N 1
ATOM 663 C CA . PHE A 1 81 ? -9.418 1.910 18.328 1.00 95.12 81 PHE A CA 1
ATOM 664 C C . PHE A 1 81 ? -8.595 2.448 19.509 1.00 95.12 81 PHE A C 1
ATOM 666 O O . PHE A 1 81 ? -8.576 1.848 20.581 1.00 95.12 81 PHE A O 1
ATOM 673 N N . ASN A 1 82 ? -7.950 3.608 19.352 1.00 94.06 82 ASN A N 1
ATOM 674 C CA . ASN A 1 82 ? -7.176 4.224 20.428 1.00 94.06 82 ASN A CA 1
ATOM 675 C C . ASN A 1 82 ? -8.042 4.618 21.631 1.00 94.06 82 ASN A C 1
ATOM 677 O O . ASN A 1 82 ? -7.601 4.458 22.769 1.00 94.06 82 ASN A O 1
ATOM 681 N N . ASN A 1 83 ? -9.244 5.143 21.400 1.00 93.19 83 ASN A N 1
ATOM 682 C CA . ASN A 1 83 ? -10.166 5.521 22.469 1.00 93.19 83 ASN A CA 1
ATOM 683 C C . ASN A 1 83 ? -10.694 4.286 23.208 1.00 93.19 83 ASN A C 1
ATOM 685 O O . ASN A 1 83 ? -10.671 4.267 24.438 1.00 93.19 83 ASN A O 1
ATOM 689 N N . ALA A 1 84 ? -11.061 3.230 22.480 1.00 91.69 84 ALA A N 1
ATOM 690 C CA . ALA A 1 84 ? -11.498 1.956 23.044 1.00 91.69 84 ALA A CA 1
ATOM 691 C C . ALA A 1 84 ? -10.379 1.269 23.859 1.00 91.69 84 ALA A C 1
ATOM 693 O O . ALA A 1 84 ? -10.614 0.720 24.934 1.00 91.69 84 ALA A O 1
ATOM 694 N N . MET A 1 85 ? -9.124 1.372 23.407 1.00 91.31 85 MET A N 1
ATOM 695 C CA . MET A 1 85 ? -7.963 0.901 24.172 1.00 91.31 85 MET A CA 1
ATOM 696 C C . MET A 1 85 ? -7.719 1.722 25.446 1.00 91.31 85 MET A C 1
ATOM 698 O O . MET A 1 85 ? -7.390 1.152 26.482 1.00 91.31 85 MET A O 1
ATOM 702 N N . LYS A 1 86 ? -7.849 3.054 25.381 1.00 91.00 86 LYS A N 1
ATOM 703 C CA . LYS A 1 86 ? -7.628 3.950 26.532 1.00 91.00 86 LYS A CA 1
ATOM 704 C C . LYS A 1 86 ? -8.710 3.826 27.600 1.00 91.00 86 LYS A C 1
ATOM 706 O O . LYS A 1 86 ? -8.398 3.948 28.778 1.00 91.00 86 LYS A O 1
ATOM 711 N N . SER A 1 87 ? -9.955 3.611 27.186 1.00 88.94 87 SER A N 1
ATOM 712 C CA . SER A 1 87 ? -11.087 3.381 28.091 1.00 88.94 87 SER A CA 1
ATOM 713 C C . SER A 1 87 ? -11.057 1.995 28.736 1.00 88.94 87 SER A C 1
ATOM 715 O O . SER A 1 87 ? -11.728 1.785 29.738 1.00 88.94 87 SER A O 1
ATOM 717 N N . GLY A 1 88 ? -10.264 1.059 28.201 1.00 86.19 88 GLY A N 1
ATOM 718 C CA . GLY A 1 88 ? -10.262 -0.329 28.662 1.00 86.19 88 GLY A CA 1
ATOM 719 C C . GLY A 1 88 ? -11.497 -1.112 28.207 1.00 86.19 88 GLY A C 1
ATOM 720 O O . GLY A 1 88 ? -11.737 -2.203 28.713 1.00 86.19 88 GLY A O 1
ATOM 721 N N . ASN A 1 89 ? -12.248 -0.585 27.235 1.00 86.12 89 ASN A N 1
ATOM 722 C CA . ASN A 1 89 ? -13.477 -1.190 26.721 1.00 86.12 89 ASN A CA 1
ATOM 723 C C . ASN A 1 89 ? -13.222 -2.411 25.822 1.00 86.12 89 ASN A C 1
ATOM 725 O O . ASN A 1 89 ? -14.170 -3.095 25.446 1.00 86.12 89 ASN A O 1
ATOM 729 N N . LEU A 1 90 ? -11.962 -2.683 25.456 1.00 90.38 90 LEU A N 1
ATOM 730 C CA . LEU A 1 90 ? -11.595 -3.830 24.629 1.00 90.38 90 LEU A CA 1
ATOM 731 C C . LEU A 1 90 ? -11.057 -4.988 25.466 1.00 90.38 90 LEU A C 1
ATOM 733 O O . LEU A 1 90 ? -9.996 -4.884 26.087 1.00 90.38 90 LEU A O 1
ATOM 737 N N . THR A 1 91 ? -11.742 -6.130 25.403 1.00 92.00 91 THR A N 1
ATOM 738 C CA . THR A 1 91 ? -11.240 -7.381 25.976 1.00 92.00 91 THR A CA 1
ATOM 739 C C . THR A 1 91 ? -10.088 -7.947 25.149 1.00 92.00 91 THR A C 1
ATOM 741 O O . THR A 1 91 ? -9.858 -7.588 23.986 1.00 92.00 91 THR A O 1
ATOM 744 N N . ARG A 1 92 ? -9.349 -8.894 25.734 1.00 93.44 92 ARG A N 1
ATOM 745 C CA . ARG A 1 92 ? -8.243 -9.562 25.045 1.00 93.44 92 ARG A CA 1
ATOM 746 C C . ARG A 1 92 ? -8.709 -10.282 23.776 1.00 93.44 92 ARG A C 1
ATOM 748 O O . ARG A 1 92 ? -8.009 -10.235 22.762 1.00 93.44 92 ARG A O 1
ATOM 755 N N . GLU A 1 93 ? -9.871 -10.920 23.837 1.00 94.19 93 GLU A N 1
ATOM 756 C CA . GLU A 1 93 ? -10.504 -11.664 22.748 1.00 94.19 93 GLU A CA 1
ATOM 757 C C . GLU A 1 93 ? -10.923 -10.722 21.619 1.00 94.19 93 GLU A C 1
ATOM 759 O O . GLU A 1 93 ? -10.651 -11.011 20.456 1.00 94.19 93 GLU A O 1
ATOM 764 N N . GLN A 1 94 ? -11.500 -9.563 21.952 1.00 94.62 94 GLN A N 1
ATOM 765 C CA . GLN A 1 94 ? -11.869 -8.539 20.970 1.00 94.62 94 GLN A CA 1
ATOM 766 C C . GLN A 1 94 ? -10.636 -7.982 20.247 1.00 94.62 94 GLN A C 1
ATOM 768 O O . GLN A 1 94 ? -10.662 -7.815 19.028 1.00 94.62 94 GLN A O 1
ATOM 773 N N . ILE A 1 95 ? -9.524 -7.771 20.961 1.00 95.38 95 ILE A N 1
ATOM 774 C CA . ILE A 1 95 ? -8.248 -7.350 20.357 1.00 95.38 95 ILE A CA 1
ATOM 775 C C . ILE A 1 95 ? -7.726 -8.418 19.383 1.00 95.38 95 ILE A C 1
ATOM 777 O O . ILE A 1 95 ? -7.323 -8.085 18.270 1.00 95.38 95 ILE A O 1
ATOM 781 N N . LEU A 1 96 ? -7.736 -9.698 19.774 1.00 95.94 96 LEU A N 1
ATOM 782 C CA . LEU A 1 96 ? -7.311 -10.797 18.894 1.00 95.94 96 LEU A CA 1
ATOM 783 C C . LEU A 1 96 ? -8.207 -10.931 17.665 1.00 95.94 96 LEU A C 1
ATOM 785 O O . LEU A 1 96 ? -7.715 -11.156 16.559 1.00 95.94 96 LEU A O 1
ATOM 789 N N . TYR A 1 97 ? -9.516 -10.784 17.853 1.00 96.12 97 TYR A N 1
ATOM 790 C CA . TYR A 1 97 ? -10.470 -10.853 16.760 1.00 96.12 97 TYR A CA 1
ATOM 791 C C . TYR A 1 97 ? -10.278 -9.689 15.786 1.00 96.12 97 TYR A C 1
ATOM 793 O O . TYR A 1 97 ? -10.217 -9.908 14.580 1.00 96.12 97 TYR A O 1
ATOM 801 N N . LEU A 1 98 ? -10.085 -8.470 16.295 1.00 96.50 98 LEU A N 1
ATOM 802 C CA . LEU A 1 98 ? -9.785 -7.306 15.469 1.00 96.50 98 LEU A CA 1
ATOM 803 C C . LEU A 1 98 ? -8.496 -7.496 14.660 1.00 96.50 98 LEU A C 1
ATOM 805 O O . LEU A 1 98 ? -8.482 -7.222 13.463 1.00 96.50 98 LEU A O 1
ATOM 809 N N . GLU A 1 99 ? -7.430 -8.004 15.282 1.00 96.56 99 GLU A N 1
ATOM 810 C CA . GLU A 1 99 ? -6.193 -8.347 14.572 1.00 96.56 99 GLU A CA 1
ATOM 811 C C . GLU A 1 99 ? -6.441 -9.340 13.436 1.00 96.56 99 GLU A C 1
ATOM 813 O O . GLU A 1 99 ? -5.943 -9.131 12.330 1.00 96.56 99 GLU A O 1
ATOM 818 N N . LYS A 1 100 ? -7.227 -10.392 13.688 1.00 96.31 100 LYS A N 1
ATOM 819 C CA . LYS A 1 100 ? -7.579 -11.381 12.668 1.00 96.31 100 LYS A CA 1
ATOM 820 C C . LYS A 1 100 ? -8.333 -10.735 11.504 1.00 96.31 100 LYS A C 1
ATOM 822 O O . LYS A 1 100 ? -7.948 -10.953 10.363 1.00 96.31 100 LYS A O 1
ATOM 827 N N . ILE A 1 101 ? -9.346 -9.910 11.781 1.00 96.94 101 ILE A N 1
ATOM 828 C CA . ILE A 1 101 ? -10.122 -9.224 10.736 1.00 96.94 101 ILE A CA 1
ATOM 829 C C . ILE A 1 101 ? -9.234 -8.315 9.885 1.00 96.94 101 ILE A C 1
ATOM 831 O O . ILE A 1 101 ? -9.324 -8.347 8.662 1.00 96.94 101 ILE A O 1
ATOM 835 N N . ILE A 1 102 ? -8.342 -7.542 10.509 1.00 97.06 102 ILE A N 1
ATOM 836 C CA . ILE A 1 102 ? -7.418 -6.678 9.766 1.00 97.06 102 ILE A CA 1
ATOM 837 C C . ILE A 1 102 ? -6.449 -7.525 8.931 1.00 97.06 102 ILE A C 1
ATOM 839 O O . ILE A 1 102 ? -6.185 -7.200 7.778 1.00 97.06 102 ILE A O 1
ATOM 843 N N . SER A 1 103 ? -5.947 -8.631 9.482 1.00 96.50 103 SER A N 1
ATOM 844 C CA . SER A 1 103 ? -5.077 -9.558 8.755 1.00 96.50 103 SER A CA 1
ATOM 845 C C . SER A 1 103 ? -5.782 -10.203 7.558 1.00 96.50 103 SER A C 1
ATOM 847 O O . SER A 1 103 ? -5.147 -10.392 6.528 1.00 96.50 103 SER A O 1
ATOM 849 N N . GLU A 1 104 ? -7.068 -10.539 7.671 1.00 96.00 104 GLU A N 1
ATOM 850 C CA . GLU A 1 104 ? -7.870 -11.057 6.556 1.00 96.00 104 GLU A CA 1
ATOM 851 C C . GLU A 1 104 ? -8.054 -9.997 5.465 1.00 96.00 104 GLU A C 1
ATOM 853 O O . GLU A 1 104 ? -7.855 -10.301 4.292 1.00 96.00 104 GLU A O 1
ATOM 858 N N . SER A 1 105 ? -8.359 -8.752 5.848 1.00 96.12 105 SER A N 1
ATOM 859 C CA . SER A 1 105 ? -8.463 -7.618 4.918 1.00 96.12 105 SER A CA 1
ATOM 860 C C . SER A 1 105 ? -7.149 -7.316 4.193 1.00 96.12 105 SER A C 1
ATOM 862 O O . SER A 1 105 ? -7.161 -6.911 3.037 1.00 96.12 105 SER A O 1
ATOM 864 N N . LEU A 1 106 ? -6.003 -7.545 4.839 1.00 95.44 106 LEU A N 1
ATOM 865 C CA . LEU A 1 106 ? -4.689 -7.375 4.212 1.00 95.44 106 LEU A CA 1
ATOM 866 C C . LEU A 1 106 ? -4.323 -8.500 3.232 1.00 95.44 106 LEU A C 1
ATOM 868 O O . LEU A 1 106 ? -3.417 -8.309 2.422 1.00 95.44 106 LEU A O 1
ATOM 872 N N . GLY A 1 107 ? -4.974 -9.665 3.298 1.00 95.25 107 GLY A N 1
ATOM 873 C CA . GLY A 1 107 ? -4.698 -10.793 2.407 1.00 95.25 107 GLY A CA 1
ATOM 874 C C . GLY A 1 107 ? -3.216 -11.190 2.384 1.00 95.25 107 GLY A C 1
ATOM 875 O O . GLY A 1 107 ? -2.611 -11.466 3.421 1.00 95.25 107 GLY A O 1
ATOM 876 N N . GLU A 1 108 ? -2.613 -11.201 1.193 1.00 94.25 108 GLU A N 1
ATOM 877 C CA . GLU A 1 108 ? -1.194 -11.540 0.994 1.00 94.25 108 GLU A CA 1
ATOM 878 C C . GLU A 1 108 ? -0.227 -10.591 1.726 1.00 94.25 108 GLU A C 1
ATOM 880 O O . GLU A 1 108 ? 0.826 -11.021 2.201 1.00 94.25 108 GLU A O 1
ATOM 885 N N . TYR A 1 109 ? -0.615 -9.326 1.919 1.00 94.38 109 TYR A N 1
ATOM 886 C CA . TYR A 1 109 ? 0.202 -8.309 2.587 1.00 94.38 109 TYR A CA 1
ATOM 887 C C . TYR A 1 109 ? 0.244 -8.483 4.109 1.00 94.38 109 TYR A C 1
ATOM 889 O O . TYR A 1 109 ? 1.046 -7.841 4.787 1.00 94.38 109 TYR A O 1
ATOM 897 N N . ALA A 1 110 ? -0.581 -9.368 4.681 1.00 94.00 110 ALA A N 1
ATOM 898 C CA . ALA A 1 110 ? -0.563 -9.650 6.114 1.00 94.00 110 ALA A CA 1
ATOM 899 C C . ALA A 1 110 ? 0.789 -10.211 6.583 1.00 94.00 110 ALA A C 1
ATOM 901 O O . ALA A 1 110 ? 1.212 -9.951 7.713 1.00 94.00 110 ALA A O 1
ATOM 902 N N . HIS A 1 111 ? 1.491 -10.946 5.714 1.00 92.00 111 HIS A N 1
ATOM 903 C CA . HIS A 1 111 ? 2.789 -11.547 6.018 1.00 92.00 111 HIS A CA 1
ATOM 904 C C . HIS A 1 111 ? 3.839 -10.508 6.457 1.00 92.00 111 HIS A C 1
ATOM 906 O O . HIS A 1 111 ? 4.608 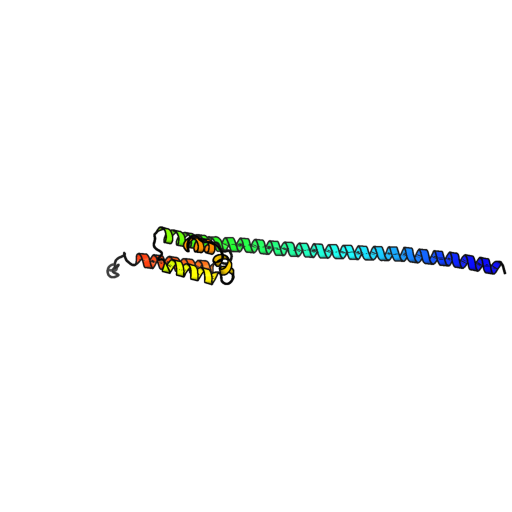-10.760 7.392 1.00 92.00 111 HIS A O 1
ATOM 912 N N . ASP A 1 112 ? 3.814 -9.304 5.878 1.00 91.75 112 ASP A N 1
ATOM 913 C CA . ASP A 1 112 ? 4.738 -8.209 6.212 1.00 91.75 112 ASP A CA 1
ATOM 914 C C . ASP A 1 112 ? 4.609 -7.732 7.662 1.00 91.75 112 ASP A C 1
ATOM 916 O O . ASP A 1 112 ? 5.527 -7.110 8.205 1.00 91.75 112 ASP A O 1
ATOM 920 N N . TYR A 1 113 ? 3.474 -8.035 8.293 1.00 92.88 113 TYR A N 1
ATOM 921 C CA . TYR A 1 113 ? 3.157 -7.724 9.681 1.00 92.88 113 TYR A CA 1
ATOM 922 C C . TYR A 1 113 ? 3.249 -8.952 10.593 1.00 92.88 113 TYR A C 1
ATOM 924 O O . TYR A 1 113 ? 3.080 -8.826 11.800 1.00 92.88 113 TYR A O 1
ATOM 932 N N . MET A 1 114 ? 3.510 -10.150 10.071 1.00 86.00 114 MET A N 1
ATOM 933 C CA . MET A 1 114 ? 3.728 -11.347 10.895 1.00 86.00 114 MET A CA 1
ATOM 934 C C . MET A 1 114 ? 5.199 -11.510 11.280 1.00 86.00 114 MET A C 1
ATOM 936 O O . MET A 1 114 ? 5.507 -12.026 12.350 1.00 86.00 114 MET A O 1
ATOM 940 N N . THR A 1 115 ? 6.104 -11.039 10.425 1.00 87.12 115 THR A N 1
ATOM 941 C CA . THR A 1 115 ? 7.558 -11.201 10.584 1.00 87.12 115 THR A CA 1
ATOM 942 C C . THR A 1 115 ? 8.211 -10.123 11.449 1.00 87.12 115 THR A C 1
ATOM 944 O O . THR A 1 115 ? 9.343 -10.289 11.899 1.00 87.12 115 THR A O 1
ATOM 947 N N . ARG A 1 116 ? 7.519 -9.007 11.705 1.00 91.44 116 ARG A N 1
ATOM 948 C CA . ARG A 1 116 ? 8.053 -7.897 12.503 1.00 91.44 116 ARG A CA 1
ATOM 949 C C . ARG A 1 116 ? 7.899 -8.158 14.000 1.00 91.44 116 ARG A C 1
ATOM 951 O O . ARG A 1 116 ? 6.916 -8.734 14.461 1.00 91.44 116 ARG A O 1
ATOM 958 N N . HIS A 1 117 ? 8.850 -7.653 14.780 1.00 92.75 117 HIS A N 1
ATOM 959 C CA . HIS A 1 117 ? 8.776 -7.698 16.236 1.00 92.75 117 HIS A CA 1
ATOM 960 C C . HIS A 1 117 ? 7.843 -6.608 16.773 1.00 92.75 117 HIS A C 1
ATOM 962 O O . HIS A 1 117 ? 8.145 -5.416 16.699 1.00 92.75 117 HIS A O 1
ATOM 968 N N . TYR A 1 118 ? 6.724 -7.021 17.369 1.00 94.69 118 TYR A N 1
ATOM 969 C CA . TYR A 1 118 ? 5.802 -6.125 18.063 1.00 94.69 118 TYR A CA 1
ATOM 970 C C . TYR A 1 118 ? 5.850 -6.352 19.566 1.00 94.69 118 TYR A C 1
ATOM 972 O O . TYR A 1 118 ? 5.829 -7.484 20.038 1.00 94.69 118 TYR A O 1
ATOM 980 N N . LYS A 1 119 ? 5.836 -5.253 20.327 1.00 93.75 119 LYS A N 1
ATOM 981 C CA . LYS A 1 119 ? 5.736 -5.287 21.791 1.00 93.75 119 LYS A CA 1
ATOM 982 C C . LYS A 1 119 ? 4.459 -5.987 22.277 1.00 93.75 119 LYS A C 1
ATOM 984 O O . LYS A 1 119 ? 4.489 -6.661 23.298 1.00 93.75 119 LYS A O 1
ATOM 989 N N . ASN A 1 120 ? 3.338 -5.777 21.586 1.00 93.44 120 ASN A N 1
ATOM 990 C CA . ASN A 1 120 ? 2.039 -6.387 21.876 1.00 93.44 120 ASN A CA 1
ATOM 991 C C . ASN A 1 120 ? 1.111 -6.315 20.645 1.00 93.44 120 ASN A C 1
ATOM 993 O O . ASN A 1 120 ? 1.430 -5.649 19.655 1.00 93.44 120 ASN A O 1
ATOM 997 N N . ASN A 1 121 ? -0.052 -6.971 20.721 1.00 94.50 121 ASN A N 1
ATOM 998 C CA . ASN A 1 121 ? -1.042 -6.994 19.637 1.00 94.50 121 ASN A CA 1
ATOM 999 C C . ASN A 1 121 ? -1.594 -5.597 19.310 1.00 94.50 121 ASN A C 1
ATOM 1001 O O . ASN A 1 121 ? -1.844 -5.302 18.148 1.00 94.50 121 ASN A O 1
ATOM 1005 N N . CYS A 1 122 ? -1.708 -4.697 20.290 1.00 93.25 122 CYS A N 1
ATOM 1006 C CA . CYS A 1 122 ? -2.184 -3.332 20.046 1.00 93.25 122 CYS A CA 1
ATOM 1007 C C . CYS A 1 122 ? -1.220 -2.549 19.144 1.00 93.25 122 CYS A C 1
ATOM 1009 O O . CYS A 1 122 ? -1.648 -1.878 18.208 1.00 93.25 122 CYS A O 1
ATOM 1011 N N . HIS A 1 123 ? 0.090 -2.674 19.382 1.00 94.38 123 HIS A N 1
ATOM 1012 C CA . HIS A 1 123 ? 1.119 -2.072 18.534 1.00 94.38 123 HIS A CA 1
ATOM 1013 C C . HIS A 1 123 ? 1.098 -2.656 17.113 1.00 94.38 123 HIS A C 1
ATOM 1015 O O . HIS A 1 123 ? 1.273 -1.923 16.135 1.00 94.38 123 HIS A O 1
ATOM 1021 N N . LYS A 1 124 ? 0.833 -3.962 16.994 1.00 96.06 124 LYS A N 1
ATOM 1022 C CA . LYS A 1 124 ? 0.665 -4.630 15.701 1.00 96.06 124 LYS A CA 1
ATOM 1023 C C . LYS A 1 124 ? -0.557 -4.105 14.950 1.00 96.06 124 LYS A C 1
ATOM 1025 O O . LYS A 1 124 ? -0.409 -3.666 13.816 1.00 96.06 124 LYS A O 1
ATOM 1030 N N . ILE A 1 125 ? -1.724 -4.066 15.594 1.00 96.38 125 ILE A N 1
ATOM 1031 C CA . ILE A 1 125 ? -2.966 -3.514 15.031 1.00 96.38 125 ILE A CA 1
ATOM 1032 C C . ILE A 1 125 ? -2.757 -2.082 14.559 1.00 96.38 125 ILE A C 1
ATOM 1034 O O . ILE A 1 125 ? -3.074 -1.768 13.417 1.00 96.38 125 ILE A O 1
ATOM 1038 N N . TYR A 1 126 ? -2.144 -1.238 15.388 1.00 94.62 126 TYR A N 1
ATOM 1039 C CA . TYR A 1 126 ? -1.850 0.141 15.014 1.00 94.62 126 TYR A CA 1
ATOM 1040 C C . TYR A 1 126 ? -0.993 0.227 13.742 1.00 94.62 126 TYR A C 1
ATOM 1042 O O . TYR A 1 126 ? -1.269 1.032 12.857 1.00 94.62 126 TYR A O 1
ATOM 1050 N N . SER A 1 127 ? 0.015 -0.640 13.622 1.00 94.62 127 SER A N 1
ATOM 1051 C CA . SER A 1 127 ? 0.866 -0.703 12.430 1.00 94.62 127 SER A CA 1
ATOM 1052 C C . SER A 1 127 ? 0.114 -1.215 11.198 1.00 94.62 127 SER A C 1
ATOM 1054 O O . SER A 1 127 ? 0.333 -0.707 10.102 1.00 94.62 127 SER A O 1
ATOM 1056 N N . MET A 1 128 ? -0.775 -2.199 11.363 1.00 96.38 128 MET A N 1
ATOM 1057 C CA . MET A 1 128 ? -1.595 -2.740 10.275 1.00 96.38 128 MET A CA 1
ATOM 1058 C C . MET A 1 128 ? -2.625 -1.723 9.769 1.00 96.38 128 MET A C 1
ATOM 1060 O O . MET A 1 128 ? -2.809 -1.605 8.563 1.00 96.38 128 MET A O 1
ATOM 1064 N N . LEU A 1 129 ? -3.236 -0.931 10.659 1.00 96.00 129 LEU A N 1
ATOM 1065 C CA . LEU A 1 129 ? -4.161 0.148 10.280 1.00 96.00 129 LEU A CA 1
ATOM 1066 C C . LEU A 1 129 ? -3.498 1.228 9.415 1.00 96.00 129 LEU A C 1
ATOM 1068 O O . LEU A 1 129 ? -4.190 1.921 8.682 1.00 96.00 129 LEU A O 1
ATOM 1072 N N . MET A 1 130 ? -2.173 1.379 9.490 1.00 92.38 130 MET A N 1
ATOM 1073 C CA . MET A 1 130 ? -1.410 2.299 8.638 1.00 92.38 130 MET A CA 1
ATOM 1074 C C . MET A 1 130 ? -1.082 1.722 7.251 1.00 92.38 130 MET A C 1
ATOM 1076 O O . MET A 1 130 ? -0.393 2.380 6.471 1.00 92.38 130 MET A O 1
ATOM 1080 N N . SER A 1 131 ? -1.509 0.495 6.947 1.00 92.81 131 SER A N 1
ATOM 1081 C CA . SER A 1 131 ? -1.243 -0.134 5.656 1.00 92.81 131 SER A CA 1
ATOM 1082 C C . SER A 1 131 ? -1.942 0.596 4.512 1.00 92.81 131 SER A C 1
ATOM 1084 O O . SER A 1 131 ? -3.128 0.904 4.597 1.00 92.81 131 SER A O 1
ATOM 1086 N N . SER A 1 132 ? -1.227 0.792 3.402 1.00 90.38 132 SER A N 1
ATOM 1087 C CA . SER A 1 132 ? -1.807 1.282 2.146 1.00 90.38 132 SER A CA 1
ATOM 1088 C C . SER A 1 132 ? -2.659 0.240 1.419 1.00 90.38 132 SER A C 1
ATOM 1090 O O . SER A 1 132 ? -3.282 0.575 0.420 1.00 90.38 132 SER A O 1
ATOM 1092 N N . HIS A 1 133 ? -2.664 -1.011 1.887 1.00 92.50 133 HIS A N 1
ATOM 1093 C CA . HIS A 1 133 ? -3.409 -2.110 1.268 1.00 92.50 133 HIS A CA 1
ATOM 1094 C C . HIS A 1 133 ? -4.828 -2.273 1.828 1.00 92.50 133 HIS A C 1
ATOM 1096 O O . HIS A 1 133 ? -5.568 -3.122 1.347 1.00 92.50 133 HIS A O 1
ATOM 1102 N N . LEU A 1 134 ? -5.215 -1.475 2.829 1.00 93.94 134 LEU A N 1
ATOM 1103 C CA . LEU A 1 134 ? -6.586 -1.450 3.332 1.00 93.94 134 LEU A CA 1
ATOM 1104 C C . LEU A 1 134 ? -7.440 -0.503 2.489 1.00 93.94 134 LEU A C 1
ATOM 1106 O O . LEU A 1 134 ? -7.114 0.675 2.329 1.00 93.94 134 LEU A O 1
ATOM 1110 N N . SER A 1 135 ? -8.554 -1.019 1.980 1.00 93.88 135 SER A N 1
ATOM 1111 C CA . SER A 1 135 ? -9.539 -0.236 1.242 1.00 93.88 135 SER A CA 1
ATOM 1112 C C . SER A 1 135 ? -10.452 0.564 2.179 1.00 93.88 135 SER A C 1
ATOM 1114 O O . SER A 1 135 ? -10.516 0.339 3.390 1.00 93.88 135 SER A O 1
ATOM 1116 N N . ILE A 1 136 ? -11.228 1.487 1.604 1.00 94.75 136 ILE A N 1
ATOM 1117 C CA . ILE A 1 136 ? -12.275 2.215 2.334 1.00 94.75 136 ILE A CA 1
ATOM 1118 C C . ILE A 1 136 ? -13.261 1.243 3.002 1.00 94.75 136 ILE A C 1
ATOM 1120 O O . ILE A 1 136 ? -13.670 1.467 4.142 1.00 94.75 136 ILE A O 1
ATOM 1124 N N . ASP A 1 137 ? -13.642 0.164 2.318 1.00 95.44 137 ASP A N 1
ATOM 1125 C CA . ASP A 1 137 ? -14.617 -0.791 2.845 1.00 95.44 137 ASP A CA 1
ATOM 1126 C C . ASP A 1 137 ? -14.030 -1.648 3.974 1.00 95.44 137 ASP A C 1
ATOM 1128 O O . ASP A 1 137 ? -14.732 -1.929 4.950 1.00 95.44 137 ASP A O 1
ATOM 1132 N N . ASP A 1 138 ? -12.728 -1.946 3.927 1.00 96.62 138 ASP A N 1
ATOM 1133 C CA . ASP A 1 138 ? -12.020 -2.554 5.058 1.00 96.62 138 ASP A CA 1
ATOM 1134 C C . ASP A 1 138 ? -12.063 -1.642 6.284 1.00 96.62 138 ASP A C 1
ATOM 1136 O O . ASP A 1 138 ? -12.429 -2.081 7.378 1.00 96.62 138 ASP A O 1
ATOM 1140 N N . PHE A 1 139 ? -11.768 -0.348 6.113 1.00 97.25 139 PHE A N 1
ATOM 1141 C CA . PHE A 1 139 ? -11.860 0.605 7.217 1.00 97.25 139 PHE A CA 1
ATOM 1142 C C . PHE A 1 139 ? -13.285 0.733 7.754 1.00 97.25 139 PHE A C 1
ATOM 1144 O O . PHE A 1 139 ? -13.464 0.747 8.971 1.00 97.25 139 PHE A O 1
ATOM 1151 N N . LYS A 1 140 ? -14.313 0.769 6.897 1.00 96.75 140 LYS A N 1
ATOM 1152 C CA . LYS A 1 140 ? -15.716 0.776 7.350 1.00 96.75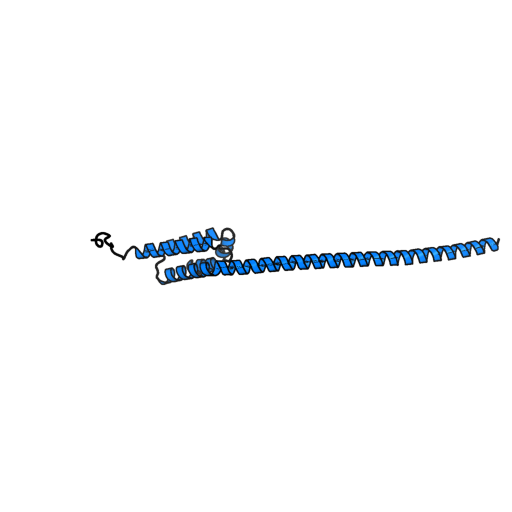 140 LYS A CA 1
ATOM 1153 C C . LYS A 1 140 ? -16.047 -0.463 8.179 1.00 96.75 140 LYS A C 1
ATOM 1155 O O . LYS A 1 140 ? -16.662 -0.326 9.237 1.00 96.75 140 LYS A O 1
ATOM 1160 N N . ARG A 1 141 ? -15.611 -1.650 7.743 1.00 97.12 141 ARG A N 1
ATOM 1161 C CA . ARG A 1 141 ? -15.797 -2.908 8.480 1.00 97.12 141 ARG A CA 1
ATOM 1162 C C . ARG A 1 141 ? -15.106 -2.860 9.844 1.00 97.12 141 ARG A C 1
ATOM 1164 O O . ARG A 1 141 ? -15.717 -3.211 10.850 1.00 97.12 141 ARG A O 1
ATOM 1171 N N . ILE A 1 142 ? -13.868 -2.369 9.892 1.00 96.75 142 ILE A N 1
ATOM 1172 C CA . ILE A 1 142 ? -13.104 -2.176 11.133 1.00 96.75 142 ILE A CA 1
ATOM 1173 C C . ILE A 1 142 ? -13.821 -1.196 12.074 1.00 96.75 142 ILE A C 1
ATOM 1175 O O . ILE A 1 142 ? -13.983 -1.486 13.256 1.00 96.75 142 ILE A O 1
ATOM 1179 N N . ILE A 1 143 ? -14.292 -0.058 11.560 1.00 97.06 143 ILE A N 1
ATOM 1180 C CA . ILE A 1 143 ? -15.014 0.962 12.334 1.00 97.06 143 ILE A CA 1
ATOM 1181 C C . ILE A 1 143 ? -16.290 0.385 12.945 1.00 97.06 143 ILE A C 1
ATOM 1183 O O . ILE A 1 143 ? -16.542 0.576 14.134 1.00 97.06 143 ILE A O 1
ATOM 1187 N N . GLN A 1 144 ? -17.098 -0.312 12.143 1.00 96.31 144 GLN A N 1
ATOM 1188 C CA . GLN A 1 144 ? -18.328 -0.951 12.614 1.00 96.31 144 GLN A CA 1
ATOM 1189 C C . GLN A 1 144 ? -18.034 -1.975 13.710 1.00 96.31 144 GLN A C 1
ATOM 1191 O O . GLN A 1 144 ? -18.724 -2.004 14.728 1.00 96.31 144 GLN A O 1
ATOM 1196 N N . LEU A 1 145 ? -16.973 -2.763 13.532 1.00 94.62 145 LEU A N 1
ATOM 1197 C CA . LEU A 1 145 ? -16.560 -3.761 14.504 1.00 94.62 145 LEU A CA 1
ATOM 1198 C C . LEU A 1 145 ? -16.144 -3.126 15.837 1.00 94.62 145 LEU A C 1
ATOM 1200 O O . LEU A 1 145 ? -16.658 -3.523 16.880 1.00 94.62 145 LEU A O 1
ATOM 1204 N N . VAL A 1 146 ? -15.281 -2.106 15.817 1.00 93.81 146 VAL A N 1
ATOM 1205 C CA . VAL A 1 146 ? -14.836 -1.425 17.046 1.00 93.81 146 VAL A CA 1
ATOM 1206 C C . VAL A 1 146 ? -16.016 -0.790 17.786 1.00 93.81 146 VAL A C 1
ATOM 1208 O O . VAL A 1 146 ? -16.142 -0.979 18.992 1.00 93.81 146 VAL A O 1
ATOM 1211 N N . LYS A 1 147 ? -16.937 -0.133 17.070 1.00 94.25 147 LYS A N 1
ATOM 1212 C CA . LYS A 1 147 ? -18.161 0.424 17.675 1.00 94.25 147 LYS A CA 1
ATOM 1213 C C . LYS A 1 147 ? -19.039 -0.646 18.327 1.00 94.25 147 LYS A C 1
ATOM 1215 O O . LYS A 1 147 ? -19.633 -0.399 19.371 1.00 94.25 147 LYS A O 1
ATOM 1220 N N . SER A 1 148 ? -19.125 -1.835 17.727 1.00 91.75 148 SER A N 1
ATOM 1221 C CA . SER A 1 148 ? -19.904 -2.939 18.303 1.00 91.75 148 SER A CA 1
ATOM 1222 C C . SER A 1 148 ? -19.321 -3.441 19.628 1.00 91.75 148 SER A C 1
ATOM 1224 O O . SER A 1 148 ? -20.079 -3.835 20.510 1.00 91.75 148 SER A O 1
ATOM 1226 N N . PHE A 1 149 ? -17.997 -3.373 19.800 1.00 90.50 149 PHE A N 1
ATOM 1227 C CA . PHE A 1 149 ? -17.348 -3.720 21.064 1.00 90.50 149 PHE A CA 1
ATOM 1228 C C . PHE A 1 149 ? -17.651 -2.699 22.159 1.00 90.50 149 PHE A C 1
ATOM 1230 O O . PHE A 1 149 ? -17.936 -3.090 23.287 1.00 90.50 149 PHE A O 1
ATOM 1237 N N . GLU A 1 150 ? -17.647 -1.406 21.822 1.00 82.94 150 GLU A N 1
ATOM 1238 C CA . GLU A 1 150 ? -17.992 -0.334 22.765 1.00 82.94 150 GLU A CA 1
ATOM 1239 C C . GLU A 1 150 ? -19.446 -0.461 23.247 1.00 82.94 150 GLU A C 1
ATOM 1241 O O . GLU A 1 150 ? -19.696 -0.425 24.449 1.00 82.94 150 GLU A O 1
ATOM 1246 N N . ALA A 1 151 ? -20.389 -0.741 22.339 1.00 81.31 151 ALA A N 1
ATOM 1247 C CA . ALA A 1 151 ? -21.795 -0.955 22.693 1.00 81.31 151 ALA A CA 1
ATOM 1248 C C . ALA A 1 151 ? -22.013 -2.170 23.619 1.00 81.31 151 ALA A C 1
ATOM 1250 O O . ALA A 1 151 ? -22.914 -2.165 24.456 1.00 81.31 151 ALA A O 1
ATOM 1251 N N . GLN A 1 152 ? -21.184 -3.212 23.499 1.00 71.06 152 GLN A N 1
ATOM 1252 C CA . GLN A 1 152 ? -21.218 -4.371 24.400 1.00 71.06 152 GLN A CA 1
ATOM 1253 C C . GLN A 1 152 ? -20.642 -4.053 25.787 1.00 71.06 152 GLN A C 1
ATOM 1255 O O . GLN A 1 152 ? -21.082 -4.646 26.770 1.00 71.06 152 GLN A O 1
ATOM 1260 N N . GLY A 1 153 ? -19.694 -3.113 25.878 1.00 61.09 153 GLY A N 1
ATOM 1261 C CA . GLY A 1 153 ? -19.147 -2.621 27.146 1.00 61.09 153 GLY A CA 1
ATOM 1262 C C . GLY A 1 153 ? -20.118 -1.725 27.923 1.00 61.09 153 GLY A C 1
ATOM 1263 O O . GLY A 1 153 ? -20.129 -1.754 29.151 1.00 61.09 153 GLY A O 1
ATOM 1264 N N . GLU A 1 154 ? -20.980 -0.983 27.222 1.00 55.47 154 GLU A N 1
ATOM 1265 C CA . GLU A 1 154 ? -22.007 -0.115 27.827 1.00 55.47 154 GLU A CA 1
ATOM 1266 C C . GLU A 1 154 ? -23.279 -0.879 28.258 1.00 55.47 154 GLU A C 1
ATOM 1268 O O . GLU A 1 154 ? -24.069 -0.387 29.063 1.00 55.47 154 GLU A O 1
ATOM 1273 N N . GLY A 1 155 ? -23.443 -2.133 27.820 1.00 49.47 155 GLY A N 1
ATOM 1274 C CA . GLY A 1 155 ? -24.596 -2.993 28.121 1.00 49.47 155 GLY A CA 1
ATOM 1275 C C . GLY A 1 155 ? -24.732 -3.490 29.570 1.00 49.47 155 GLY A C 1
ATOM 1276 O O . GLY A 1 155 ? -25.618 -4.300 29.838 1.00 49.47 155 GLY A O 1
ATOM 1277 N N . LEU A 1 156 ? -23.895 -3.030 30.511 1.00 46.47 156 LEU A N 1
ATOM 1278 C CA . LEU A 1 156 ? -24.052 -3.316 31.948 1.00 46.47 156 LEU A CA 1
ATOM 1279 C C . LEU A 1 156 ? -24.503 -2.113 32.787 1.00 46.47 156 LEU A C 1
ATOM 1281 O O . LEU A 1 15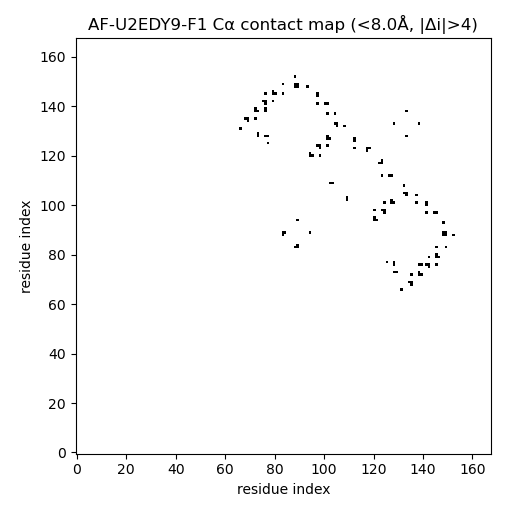6 ? -24.805 -2.285 33.966 1.00 46.47 156 LEU A O 1
ATOM 1285 N N . TYR A 1 157 ? -24.610 -0.921 32.197 1.00 45.72 157 TYR A N 1
ATOM 1286 C CA . TYR A 1 157 ? -25.142 0.260 32.869 1.00 45.72 157 TYR A CA 1
ATOM 1287 C C . TYR A 1 157 ? -25.853 1.147 31.852 1.00 45.72 157 TYR A C 1
ATOM 1289 O O . TYR A 1 157 ? -25.243 2.067 31.329 1.00 45.72 157 TYR A O 1
ATOM 1297 N N . LEU A 1 158 ? -27.133 0.870 31.585 1.00 40.62 158 LEU A N 1
ATOM 1298 C CA . LEU A 1 158 ? -28.188 1.878 31.413 1.00 40.62 158 LEU A CA 1
ATOM 1299 C C . LEU A 1 158 ? -29.548 1.172 31.291 1.00 40.62 158 LEU A C 1
ATOM 1301 O O . LEU A 1 158 ? -29.917 0.593 30.275 1.00 40.62 158 LEU A O 1
ATOM 1305 N N . THR A 1 159 ? -30.227 1.184 32.435 1.00 42.22 159 THR A N 1
ATOM 1306 C CA . THR A 1 159 ? -31.675 1.269 32.656 1.00 42.22 159 THR A CA 1
ATOM 1307 C C . THR A 1 159 ? -32.590 1.227 31.433 1.00 42.22 159 THR A C 1
ATOM 1309 O O . THR A 1 159 ? -32.557 2.111 30.581 1.00 42.22 159 THR A O 1
ATOM 1312 N N . VAL A 1 160 ? -33.504 0.253 31.488 1.00 45.94 160 VAL A N 1
ATOM 1313 C CA . VAL A 1 160 ? -34.896 0.303 31.018 1.00 45.94 160 VAL A CA 1
ATOM 1314 C C . VAL A 1 160 ? -35.376 1.749 30.858 1.00 45.94 160 VAL A C 1
ATOM 1316 O O . VAL A 1 160 ? -35.644 2.427 31.849 1.00 45.94 160 VAL A O 1
ATOM 1319 N N . ILE A 1 161 ? -35.478 2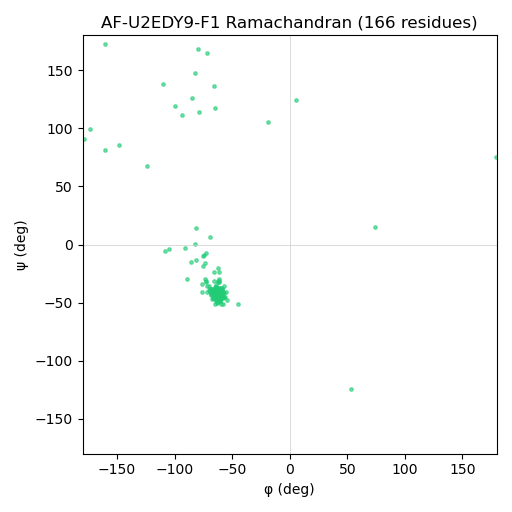.218 29.616 1.00 42.56 161 ILE A N 1
ATOM 1320 C CA . ILE A 1 161 ? -36.321 3.365 29.294 1.00 42.56 161 ILE A CA 1
ATOM 1321 C C . ILE A 1 161 ? -37.663 2.773 28.879 1.00 42.56 161 ILE A C 1
ATOM 1323 O O . ILE A 1 161 ? -37.768 2.049 27.892 1.00 42.56 161 ILE A O 1
ATOM 1327 N N . ASP A 1 162 ? -38.644 3.023 29.734 1.00 46.78 162 ASP A N 1
ATOM 1328 C CA . ASP A 1 162 ? -40.043 2.648 29.605 1.00 46.78 162 ASP A CA 1
ATOM 1329 C C . ASP A 1 162 ? -40.671 3.385 28.406 1.00 46.78 162 ASP A C 1
ATOM 1331 O O . ASP A 1 162 ? -40.729 4.613 28.379 1.00 46.78 162 ASP A O 1
ATOM 1335 N N . GLU A 1 163 ? -41.125 2.643 27.392 1.00 47.44 163 GLU A N 1
ATOM 1336 C CA . GLU A 1 163 ? -41.808 3.176 26.199 1.00 47.44 163 GLU A CA 1
ATOM 1337 C C . GLU A 1 163 ? -43.304 3.470 26.433 1.00 47.44 163 GLU A C 1
ATOM 1339 O O . GLU A 1 163 ? -44.064 3.673 25.484 1.00 47.44 163 GLU A O 1
ATOM 1344 N N . LYS A 1 164 ? -43.778 3.516 27.682 1.00 48.53 164 LYS A N 1
ATOM 1345 C CA . LYS A 1 164 ? -45.186 3.801 27.985 1.00 48.53 164 LYS A CA 1
ATOM 1346 C C . LYS A 1 164 ? -45.363 4.987 28.916 1.00 48.53 164 LYS A C 1
ATOM 1348 O O . LYS A 1 164 ? -45.858 4.809 30.013 1.00 48.53 164 LYS A O 1
ATOM 1353 N N . GLU A 1 165 ? -45.049 6.192 28.454 1.00 48.62 165 GLU A N 1
ATOM 1354 C CA . GLU A 1 165 ? -45.734 7.423 28.883 1.00 48.62 165 GLU A CA 1
ATOM 1355 C C . GLU A 1 165 ? -45.150 8.631 28.138 1.00 48.62 165 GLU A C 1
ATOM 1357 O O . GLU A 1 165 ? -44.182 9.219 28.589 1.00 48.62 165 GLU A O 1
ATOM 1362 N N . LEU A 1 166 ? -45.708 8.993 26.977 1.00 43.97 166 LEU A N 1
ATOM 1363 C CA . LEU A 1 166 ? -45.968 10.391 26.577 1.00 43.97 166 LEU A CA 1
ATOM 1364 C C . LEU A 1 166 ? -46.593 10.428 25.170 1.00 43.97 166 LEU A C 1
ATOM 1366 O O . LEU A 1 166 ? -45.964 10.752 24.168 1.00 43.97 166 LEU A O 1
ATOM 1370 N N . THR A 1 167 ? -47.870 10.077 25.087 1.00 47.94 167 THR A N 1
ATOM 1371 C CA . THR A 1 167 ? -48.813 10.688 24.132 1.00 47.94 167 THR A CA 1
ATOM 1372 C C . THR A 1 167 ? -50.218 10.413 24.656 1.00 47.94 167 THR A C 1
ATOM 1374 O O . THR A 1 167 ? -50.876 9.438 24.303 1.00 47.94 167 THR A O 1
ATOM 1377 N N . LYS A 1 168 ? -50.611 11.255 25.617 1.00 44.00 168 LYS A N 1
ATOM 1378 C CA . LYS A 1 168 ? -52.001 11.687 25.762 1.00 44.00 168 LYS A CA 1
ATOM 1379 C C . LYS A 1 168 ? -52.267 12.780 24.738 1.00 44.00 168 LYS A C 1
ATOM 1381 O O . LYS A 1 168 ? -51.310 13.539 24.466 1.00 44.00 168 LYS A O 1
#

Mean predicted aligned error: 13.3 Å

Solvent-accessible surface area (backbone atoms only — not comparable to full-atom values): 9612 Å² total; per-residue (Å²): 115,68,75,58,54,55,51,53,54,50,52,52,52,52,51,53,51,52,53,51,53,53,52,55,53,50,50,53,52,52,55,51,55,53,49,54,52,50,53,52,49,55,51,51,50,52,52,49,54,53,50,54,51,51,53,52,53,50,52,54,50,49,55,52,52,51,49,62,69,34,43,64,44,43,54,49,34,52,49,51,52,52,50,36,58,74,71,60,47,58,51,73,65,56,51,54,50,51,44,50,53,53,38,59,60,34,49,83,61,31,56,75,68,66,77,55,94,58,96,43,70,68,60,43,43,58,57,58,65,68,43,89,70,57,49,62,67,50,32,51,52,51,38,54,52,55,53,54,43,48,56,62,59,48,72,82,73,75,77,90,77,78,91,82,82,87,81,129

Secondary structure (DSSP, 8-state):
-HHHHHHHHHHHHHHHHHHHHHHHHHHHHHHHHHHHHHHHHHHHHHHHHHHHHHHHHHHHHHHHHHHHHHHHHHHHHHHHHHHHHHHT---HHHHHHHHHHHHHHHGGGGGGGTSS--SSHHHHHHHHHT-TT--HHHHHHHHHHHHHHHHHHHTTS-----S-SS--

Radius of gyration: 39.84 Å; Cα contacts (8 Å, |Δi|>4): 67; cha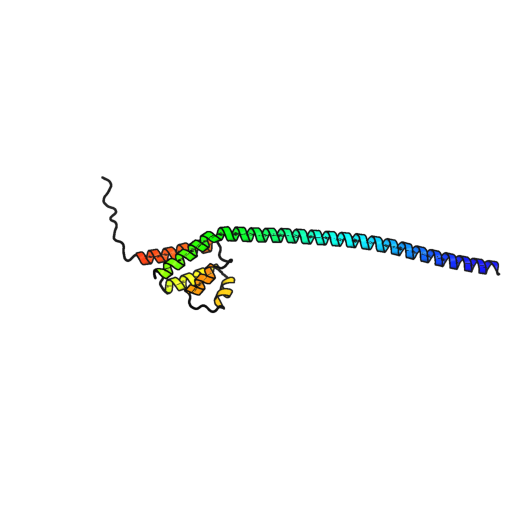ins: 1; bounding box: 106×23×113 Å

Foldseek 3Di:
DVVVVVVVVVVVVVVVVVVVVVVVVVVVVVVVVVVVVVVVVVVVVVVVVVVVVVVVVVVVVVLVVQCVVLVVLLVLLLVLLVVCVVVVLDDPVLLVVLLVLLLVQLPPNSVVLVPDDDPDSSRSSNVSSPDSSHHSVSSVVSNVSSVVSNVVSCVVDDDDDDPPDDDD